Protein AF-A0A849IJ08-F1 (afdb_monomer_lite)

pLDDT: mean 82.29, std 8.78, range [51.72, 91.06]

Secondary structure (DSSP, 8-state):
---EEEEEETTSS-EEEEETTTTEEEE-HHHHHHHGGGGGS-EEEEEEEE-TTT--EEEEEEEEPTTSHHHHHHHHHHHHHHHTEEEEEE--

Structure (mmCIF, N/CA/C/O backbone):
data_AF-A0A849IJ08-F1
#
_entry.id   AF-A0A849IJ08-F1
#
loop_
_atom_site.group_PDB
_atom_site.id
_atom_site.type_symbol
_atom_site.label_atom_id
_atom_site.label_alt_id
_atom_site.label_comp_id
_atom_site.label_asym_id
_atom_site.label_entity_id
_atom_site.label_seq_id
_atom_site.pdbx_PDB_ins_code
_atom_site.Cartn_x
_atom_site.Cartn_y
_atom_site.Cartn_z
_atom_site.occupancy
_atom_site.B_iso_or_equiv
_atom_site.auth_seq_id
_atom_site.auth_comp_id
_atom_site.auth_asym_id
_atom_site.auth_atom_id
_atom_site.pdbx_PDB_model_num
ATOM 1 N N . MET A 1 1 ? -1.374 -17.121 -9.571 1.00 52.00 1 MET A N 1
ATOM 2 C CA . MET A 1 1 ? -0.925 -16.792 -8.204 1.00 52.00 1 MET A CA 1
ATOM 3 C C . MET A 1 1 ? -1.534 -15.450 -7.856 1.00 52.00 1 MET A C 1
ATOM 5 O O . MET A 1 1 ? -1.460 -14.556 -8.689 1.00 52.00 1 MET A O 1
ATOM 9 N N . SER A 1 2 ? -2.235 -15.349 -6.729 1.00 59.66 2 SER A N 1
ATOM 10 C CA . SER A 1 2 ? -2.855 -14.088 -6.302 1.00 59.66 2 SER A CA 1
ATOM 11 C C . SER A 1 2 ? -1.938 -13.491 -5.250 1.00 59.66 2 SER A C 1
ATOM 13 O O . SER A 1 2 ? -1.832 -14.066 -4.172 1.00 59.66 2 SER A O 1
ATOM 15 N N . GLU A 1 3 ? -1.244 -12.402 -5.563 1.00 71.44 3 GLU A N 1
ATOM 16 C CA . GLU A 1 3 ? -0.412 -11.739 -4.561 1.00 71.44 3 GLU A CA 1
ATOM 17 C C . GLU A 1 3 ? -1.286 -11.000 -3.550 1.00 71.44 3 GLU A C 1
ATOM 19 O O . GLU A 1 3 ? -2.287 -10.365 -3.912 1.00 71.44 3 GLU A O 1
ATOM 24 N N . ARG A 1 4 ? -0.920 -11.134 -2.272 1.00 82.31 4 ARG A N 1
ATOM 25 C CA . ARG A 1 4 ? -1.618 -10.523 -1.146 1.00 82.31 4 ARG A CA 1
ATOM 26 C C . ARG A 1 4 ? -0.637 -9.702 -0.324 1.00 82.31 4 ARG A C 1
ATOM 28 O O . ARG A 1 4 ? 0.492 -10.114 -0.087 1.00 82.31 4 ARG A O 1
ATOM 35 N N . PHE A 1 5 ? -1.094 -8.551 0.144 1.00 85.19 5 PHE A N 1
ATOM 36 C CA . PHE A 1 5 ? -0.342 -7.678 1.035 1.00 85.19 5 PHE A CA 1
ATOM 37 C C . PHE A 1 5 ? -1.131 -7.472 2.317 1.00 85.19 5 PHE A C 1
ATOM 39 O O . PHE A 1 5 ? -2.345 -7.287 2.270 1.00 85.19 5 PHE A O 1
ATOM 46 N N . LEU A 1 6 ? -0.443 -7.483 3.450 1.00 87.25 6 LEU A N 1
ATOM 47 C CA . LEU A 1 6 ? -1.004 -7.187 4.760 1.00 87.25 6 LEU A CA 1
ATOM 48 C C . LEU A 1 6 ? -0.480 -5.831 5.233 1.00 87.25 6 LEU A C 1
ATOM 50 O O . LEU A 1 6 ? 0.731 -5.610 5.238 1.00 87.25 6 LEU A O 1
ATOM 54 N N . LEU A 1 7 ? -1.380 -4.945 5.654 1.00 86.81 7 LEU A N 1
ATOM 55 C CA . LEU A 1 7 ? -1.050 -3.720 6.370 1.00 86.81 7 LEU A CA 1
ATOM 56 C C . LEU A 1 7 ? -1.505 -3.834 7.820 1.00 86.81 7 LEU A C 1
ATOM 58 O O . LEU A 1 7 ? -2.676 -4.094 8.092 1.00 86.81 7 LEU A O 1
ATOM 62 N N . THR A 1 8 ? -0.584 -3.578 8.741 1.00 86.12 8 THR A N 1
ATOM 63 C CA . THR A 1 8 ? -0.819 -3.621 10.188 1.00 86.12 8 THR A CA 1
ATOM 64 C C . THR A 1 8 ? -0.522 -2.258 10.785 1.00 86.12 8 THR A C 1
ATOM 66 O O . THR A 1 8 ? 0.525 -1.673 10.509 1.00 86.12 8 THR A O 1
ATOM 69 N N . HIS A 1 9 ? -1.422 -1.733 11.609 1.00 84.12 9 HIS A N 1
ATOM 70 C CA . HIS A 1 9 ? -1.166 -0.479 12.307 1.00 84.12 9 HIS A CA 1
ATOM 71 C C . HIS A 1 9 ? -0.125 -0.685 13.414 1.00 84.12 9 HIS A C 1
ATOM 73 O O . HIS A 1 9 ? -0.168 -1.662 14.148 1.00 84.12 9 HIS A O 1
ATOM 79 N N . ILE A 1 10 ? 0.855 0.213 13.543 1.00 76.88 10 ILE A N 1
ATOM 80 C CA . ILE A 1 10 ? 1.951 -0.006 14.507 1.00 76.88 10 ILE A CA 1
ATOM 81 C C . ILE A 1 10 ? 1.468 0.186 15.949 1.00 76.88 10 ILE A C 1
ATOM 83 O O . ILE A 1 10 ? 1.917 -0.504 16.860 1.00 76.88 10 ILE A O 1
ATOM 87 N N . ALA A 1 11 ? 0.537 1.117 16.161 1.00 77.56 11 ALA A N 1
ATOM 88 C CA . ALA A 1 11 ? 0.033 1.455 17.489 1.00 77.56 11 ALA A CA 1
ATOM 89 C C . ALA A 1 11 ? -1.239 0.681 17.890 1.00 77.56 11 ALA A C 1
ATOM 91 O O . ALA A 1 11 ? -1.793 0.934 18.957 1.00 77.56 11 ALA A O 1
ATOM 92 N N . SER A 1 12 ? -1.741 -0.233 17.052 1.00 76.88 12 SER A N 1
ATOM 93 C CA . SER A 1 12 ? -2.890 -1.088 17.384 1.00 76.88 12 SER A CA 1
ATOM 94 C C . SER A 1 12 ? -2.838 -2.393 16.598 1.00 76.88 12 SER A C 1
ATOM 96 O O . SER A 1 12 ? -2.396 -2.397 15.461 1.00 76.88 12 SER A O 1
ATOM 98 N N . ASP A 1 13 ? -3.346 -3.497 17.146 1.00 80.88 13 ASP A N 1
ATOM 99 C CA . ASP A 1 13 ? -3.326 -4.809 16.468 1.00 80.88 13 ASP A CA 1
ATOM 100 C C . ASP A 1 13 ? -4.375 -4.934 15.336 1.00 80.88 13 ASP A C 1
ATOM 102 O O . ASP A 1 13 ? -4.960 -5.983 15.081 1.00 80.88 13 ASP A O 1
ATOM 106 N N . ARG A 1 14 ? -4.683 -3.815 14.674 1.00 85.88 14 ARG A N 1
ATOM 107 C CA . ARG A 1 14 ? -5.673 -3.719 13.602 1.00 85.88 14 ARG A CA 1
ATOM 108 C C . ARG A 1 14 ? -4.984 -3.923 12.261 1.00 85.88 14 ARG A C 1
ATOM 110 O O . ARG A 1 14 ? -3.906 -3.376 12.014 1.00 85.88 14 ARG A O 1
ATOM 117 N N . GLN A 1 15 ? -5.620 -4.708 11.395 1.00 88.00 15 GLN A N 1
ATOM 118 C CA . GLN A 1 15 ? -4.992 -5.221 10.180 1.00 88.00 15 GLN A CA 1
ATOM 119 C C . GLN A 1 15 ? -5.954 -5.183 8.988 1.00 88.00 15 GLN A C 1
ATOM 121 O O . GLN A 1 15 ? -7.167 -5.357 9.141 1.00 88.00 15 GLN A O 1
ATOM 126 N N . VAL A 1 16 ? -5.402 -4.975 7.794 1.00 89.62 16 VAL A N 1
ATOM 127 C CA . VAL A 1 16 ? -6.114 -5.059 6.515 1.00 89.62 16 VAL A CA 1
ATOM 128 C C . VAL A 1 16 ? -5.273 -5.814 5.492 1.00 89.62 16 VAL A C 1
ATOM 130 O O . VAL A 1 16 ? -4.063 -5.639 5.413 1.00 89.62 16 VAL A O 1
ATOM 133 N N . GLN A 1 17 ? -5.923 -6.643 4.689 1.00 88.75 17 GLN A N 1
ATOM 134 C CA . GLN A 1 17 ? -5.337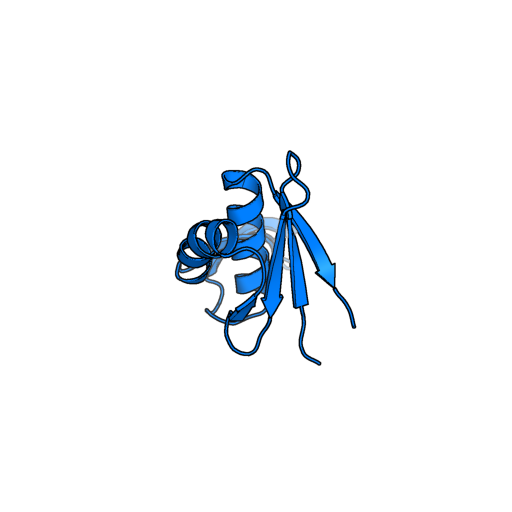 -7.380 3.583 1.00 88.75 17 GLN A CA 1
ATOM 135 C C . GLN A 1 17 ? -5.805 -6.790 2.248 1.00 88.75 17 GLN A C 1
ATOM 137 O O . GLN A 1 17 ? -6.966 -6.397 2.110 1.00 88.75 17 GLN A O 1
ATOM 142 N N . VAL A 1 18 ? -4.906 -6.753 1.264 1.00 86.44 18 VAL A N 1
ATOM 143 C CA . VAL A 1 18 ? -5.147 -6.251 -0.098 1.00 86.44 18 VAL A CA 1
ATOM 144 C C . VAL A 1 18 ? -4.707 -7.307 -1.108 1.00 86.44 18 VAL A C 1
ATOM 146 O O . VAL A 1 18 ? -3.706 -7.985 -0.887 1.00 86.44 18 VAL A O 1
ATOM 149 N N . SER A 1 19 ? -5.452 -7.505 -2.197 1.00 82.06 19 SER A N 1
ATOM 150 C CA . SER A 1 19 ? -5.166 -8.545 -3.209 1.00 82.06 19 SER A CA 1
ATOM 151 C C . SER A 1 19 ? -5.448 -8.066 -4.639 1.00 82.06 19 SER A C 1
ATOM 153 O O . SER A 1 19 ? -6.247 -7.153 -4.819 1.00 82.06 19 SER A O 1
ATOM 155 N N . LEU A 1 20 ? -4.847 -8.714 -5.649 1.00 72.12 20 LEU A N 1
ATOM 156 C CA . LEU A 1 20 ? -5.196 -8.610 -7.087 1.00 72.12 20 LEU A CA 1
ATOM 157 C C . LEU A 1 20 ? -6.058 -9.823 -7.517 1.00 72.12 20 LEU A C 1
ATOM 159 O O . LEU A 1 20 ? -5.870 -10.893 -6.931 1.00 72.12 20 LEU A O 1
ATOM 163 N N . PRO A 1 21 ? -7.027 -9.709 -8.467 1.00 55.28 21 PRO A N 1
ATOM 164 C CA . PRO A 1 21 ? -7.003 -8.915 -9.713 1.00 55.28 21 PRO A CA 1
ATOM 165 C C . PRO A 1 21 ? -7.868 -7.638 -9.733 1.00 55.28 21 PRO A C 1
ATOM 167 O O . PRO A 1 21 ? -8.100 -7.040 -10.777 1.00 55.28 21 PRO A O 1
ATOM 170 N N . GLY A 1 22 ? -8.300 -7.177 -8.572 1.00 62.28 22 GLY A N 1
ATOM 171 C CA . GLY A 1 22 ? -8.744 -5.810 -8.319 1.00 62.28 22 GLY A CA 1
ATOM 172 C C . GLY A 1 22 ? -8.498 -5.553 -6.837 1.00 62.28 22 GLY A C 1
ATOM 173 O O . GLY A 1 22 ? -8.611 -6.525 -6.090 1.00 62.28 22 GLY A O 1
ATOM 174 N N . PRO A 1 23 ? -8.128 -4.331 -6.408 1.00 64.75 23 PRO A N 1
ATOM 175 C CA . PRO A 1 23 ? -7.761 -4.048 -5.022 1.00 64.75 23 PRO A CA 1
ATOM 176 C C . PRO A 1 23 ? -8.949 -4.311 -4.088 1.00 64.75 23 PRO A C 1
ATOM 178 O O . PRO A 1 23 ? -9.756 -3.431 -3.803 1.00 64.75 23 PRO A O 1
ATOM 181 N N . ALA A 1 24 ? -9.085 -5.552 -3.636 1.00 76.69 24 ALA A N 1
ATOM 182 C CA . ALA A 1 24 ? -10.098 -5.953 -2.682 1.00 76.69 24 ALA A CA 1
ATOM 183 C C . ALA A 1 24 ? -9.490 -5.808 -1.291 1.00 76.69 24 ALA A C 1
ATOM 185 O O . ALA A 1 24 ? -8.566 -6.541 -0.937 1.00 76.69 24 ALA A O 1
ATOM 186 N N . LEU A 1 25 ? -10.003 -4.845 -0.528 1.00 85.69 25 LEU A N 1
ATOM 187 C CA . LEU A 1 25 ? -9.638 -4.642 0.868 1.00 85.69 25 LEU A CA 1
ATOM 188 C C . LEU A 1 25 ? -10.475 -5.562 1.760 1.00 85.69 25 LEU A C 1
ATOM 190 O O . LEU A 1 25 ? -11.690 -5.671 1.591 1.00 85.69 25 LEU A O 1
ATOM 194 N N . ARG A 1 26 ? -9.830 -6.231 2.715 1.00 87.19 26 ARG A N 1
ATOM 195 C CA . ARG A 1 26 ? -10.494 -7.051 3.737 1.00 87.19 26 ARG A CA 1
ATOM 196 C C . ARG A 1 26 ? -9.838 -6.852 5.089 1.00 87.19 26 ARG A C 1
ATOM 198 O O . ARG A 1 26 ? -8.619 -6.859 5.175 1.00 87.19 26 ARG A O 1
ATOM 205 N N . GLY A 1 27 ? -10.630 -6.769 6.148 1.00 86.94 27 GLY A N 1
ATOM 206 C CA . GLY A 1 27 ? -10.129 -6.625 7.510 1.00 86.94 27 GLY A CA 1
ATOM 207 C C . GLY A 1 27 ? -10.821 -5.472 8.207 1.00 86.94 27 GLY A C 1
ATOM 208 O O . GLY A 1 27 ? -12.029 -5.292 8.058 1.00 86.94 27 GLY A O 1
ATOM 209 N N . ASP A 1 28 ? -10.055 -4.704 8.968 1.00 91.06 28 ASP A N 1
ATOM 210 C CA . ASP A 1 28 ? -10.600 -3.614 9.753 1.00 91.06 28 ASP A CA 1
ATOM 211 C C . ASP A 1 28 ? -11.242 -2.518 8.871 1.00 91.06 28 ASP A C 1
ATOM 213 O O . ASP A 1 28 ? -10.540 -1.916 8.052 1.00 91.06 28 ASP A O 1
ATOM 217 N N . PRO A 1 29 ? -12.543 -2.212 9.033 1.00 87.00 29 PRO A N 1
ATOM 218 C CA . PRO A 1 29 ? -13.260 -1.310 8.134 1.00 87.00 29 PRO A CA 1
ATOM 219 C C . PRO A 1 29 ? -12.783 0.146 8.215 1.00 87.00 29 PRO A C 1
ATOM 221 O O . PRO A 1 29 ? -12.812 0.844 7.203 1.00 87.00 29 PRO A O 1
ATOM 224 N N . GLU A 1 30 ? -12.299 0.614 9.370 1.00 88.94 30 GLU A N 1
ATOM 225 C CA . GLU A 1 30 ? -11.783 1.983 9.486 1.00 88.94 30 GLU A CA 1
ATOM 226 C C . GLU A 1 30 ? -10.423 2.121 8.801 1.00 88.94 30 GLU A C 1
ATOM 228 O O . GLU A 1 30 ? -10.156 3.135 8.157 1.00 88.94 30 GLU A O 1
ATOM 233 N N . ILE A 1 31 ? -9.561 1.105 8.909 1.00 88.19 31 ILE A N 1
ATOM 234 C CA . ILE A 1 31 ? -8.292 1.091 8.172 1.00 88.19 31 ILE A CA 1
ATOM 235 C C . ILE A 1 31 ? -8.563 0.938 6.674 1.00 88.19 31 ILE A C 1
ATOM 237 O O . ILE A 1 31 ? -7.967 1.667 5.884 1.00 88.19 31 ILE A O 1
ATOM 241 N N . CYS A 1 32 ? -9.501 0.071 6.275 1.00 89.81 32 CYS A N 1
ATOM 242 C CA . CYS A 1 32 ? -9.915 -0.070 4.876 1.00 89.81 32 CYS A CA 1
ATOM 243 C C . CYS A 1 32 ? -10.342 1.280 4.285 1.00 89.81 32 CYS A C 1
ATOM 245 O O . CYS A 1 32 ? -9.821 1.673 3.245 1.00 89.81 32 CYS A O 1
ATOM 247 N N . ALA A 1 33 ? -11.215 2.022 4.975 1.00 89.62 33 ALA A N 1
ATOM 248 C CA . ALA A 1 33 ? -11.686 3.332 4.521 1.00 89.62 33 ALA A CA 1
ATOM 249 C C . ALA A 1 33 ? -10.553 4.365 4.378 1.00 89.62 33 ALA A C 1
ATOM 251 O O . ALA A 1 33 ? -10.623 5.247 3.525 1.00 89.62 33 ALA A O 1
ATOM 252 N N . LYS A 1 34 ? -9.492 4.255 5.189 1.00 90.19 34 LYS A N 1
ATOM 253 C CA . LYS A 1 34 ? -8.306 5.120 5.090 1.00 90.19 34 LYS A CA 1
ATOM 254 C C . LYS A 1 34 ? -7.352 4.706 3.969 1.00 90.19 34 LYS A C 1
ATOM 256 O O . LYS A 1 34 ? -6.700 5.572 3.398 1.00 90.19 34 LYS A O 1
ATOM 261 N N . VAL A 1 35 ? -7.253 3.414 3.658 1.00 89.62 35 VAL A N 1
ATOM 262 C CA . VAL A 1 35 ? -6.359 2.878 2.615 1.00 89.62 35 VAL A CA 1
ATOM 263 C C . VAL A 1 35 ? -6.985 2.979 1.218 1.00 89.62 35 VAL A C 1
ATOM 265 O O . VAL A 1 35 ? -6.273 3.218 0.246 1.00 89.62 35 VAL A O 1
ATOM 268 N N . GLU A 1 36 ? -8.307 2.848 1.098 1.00 89.12 36 GLU A N 1
ATOM 269 C CA . GLU A 1 36 ? -9.031 2.845 -0.180 1.00 89.12 36 GLU A CA 1
ATOM 270 C C . GLU A 1 36 ? -8.726 4.039 -1.113 1.00 89.12 36 GLU A C 1
ATOM 272 O O . GLU A 1 36 ? -8.545 3.801 -2.311 1.00 89.12 36 GLU A O 1
ATOM 277 N N . PRO A 1 37 ? -8.601 5.296 -0.635 1.00 89.06 37 PRO A N 1
ATOM 278 C CA . PRO A 1 37 ? -8.263 6.431 -1.496 1.00 89.06 37 PRO A CA 1
ATOM 279 C C . PRO A 1 37 ? -6.921 6.269 -2.222 1.00 89.06 37 PRO A C 1
ATOM 281 O O . PRO A 1 37 ? -6.817 6.611 -3.398 1.00 89.06 37 PRO A O 1
ATOM 284 N N . PHE A 1 38 ? -5.921 5.664 -1.569 1.00 88.56 38 PHE A N 1
ATOM 285 C CA . PHE A 1 38 ? -4.595 5.437 -2.154 1.00 88.56 38 PHE A CA 1
ATOM 286 C C . PHE A 1 38 ? -4.633 4.441 -3.320 1.00 88.56 38 PHE A C 1
ATOM 288 O O . PHE A 1 38 ? -3.789 4.502 -4.208 1.00 88.56 38 PHE A O 1
ATOM 295 N N . LEU A 1 39 ? -5.629 3.549 -3.351 1.00 87.25 39 LEU A N 1
ATOM 296 C CA . LEU A 1 39 ? -5.820 2.528 -4.391 1.00 87.25 39 LEU A CA 1
ATOM 297 C C . LEU A 1 39 ? -6.597 3.051 -5.608 1.00 87.25 39 LEU A C 1
ATOM 299 O O . LEU A 1 39 ? -7.030 2.270 -6.453 1.00 87.25 39 LEU A O 1
ATOM 303 N N . ARG A 1 40 ? -6.816 4.363 -5.705 1.00 81.12 40 ARG A N 1
ATOM 304 C CA . ARG A 1 40 ? -7.506 4.997 -6.839 1.00 81.12 40 ARG A CA 1
ATOM 305 C C . ARG A 1 40 ? -6.630 6.002 -7.579 1.00 81.12 40 ARG A C 1
ATOM 307 O O . ARG A 1 40 ? -7.018 6.472 -8.647 1.00 81.12 40 ARG A O 1
ATOM 314 N N . GLU A 1 41 ? -5.460 6.325 -7.039 1.00 73.12 41 GLU A N 1
ATOM 315 C CA . GLU A 1 41 ? -4.597 7.347 -7.613 1.00 73.12 41 GLU A CA 1
ATOM 316 C C . GLU A 1 41 ? -3.704 6.785 -8.731 1.00 73.12 41 GLU A C 1
ATOM 318 O O . GLU A 1 41 ? -3.173 5.671 -8.628 1.00 73.12 41 GLU A O 1
ATOM 323 N N . PRO A 1 42 ? -3.501 7.544 -9.823 1.00 75.69 42 PRO A N 1
ATOM 324 C CA . PRO A 1 42 ? -2.436 7.254 -10.765 1.00 75.69 42 PRO A CA 1
ATOM 325 C C . PRO A 1 42 ? -1.090 7.453 -10.068 1.00 75.69 42 PRO A C 1
ATOM 327 O O . PRO A 1 42 ? -0.806 8.507 -9.500 1.00 75.69 42 PRO A O 1
ATOM 330 N N . VAL A 1 43 ? -0.241 6.434 -10.137 1.00 83.75 43 VAL A N 1
ATOM 331 C CA . VAL A 1 43 ? 1.032 6.433 -9.425 1.00 83.75 43 VAL A CA 1
ATOM 332 C C . VAL A 1 43 ? 2.184 6.670 -10.390 1.00 83.75 43 VAL A C 1
ATOM 334 O O . VAL A 1 43 ? 2.352 5.947 -11.373 1.00 83.75 43 VAL A O 1
ATOM 337 N N . LEU A 1 44 ? 3.003 7.672 -10.075 1.00 81.56 44 LEU A N 1
ATOM 338 C CA . LEU A 1 44 ? 4.297 7.901 -10.708 1.00 81.56 44 LEU A CA 1
ATOM 339 C C . LEU A 1 44 ? 5.390 7.256 -9.855 1.00 81.56 44 LEU A C 1
ATOM 341 O O . LEU A 1 44 ? 5.522 7.572 -8.672 1.00 81.56 44 LEU A O 1
ATOM 345 N N . SER A 1 45 ? 6.178 6.381 -10.471 1.00 80.19 45 SER A N 1
ATOM 346 C CA . SER A 1 45 ? 7.382 5.801 -9.886 1.00 80.19 45 SER A CA 1
ATOM 347 C C . SER A 1 45 ? 8.608 6.523 -10.425 1.00 80.19 45 SER A C 1
ATOM 349 O O . SER A 1 45 ? 8.748 6.722 -11.634 1.00 80.19 45 SER A O 1
ATOM 351 N N . ILE A 1 46 ? 9.494 6.915 -9.514 1.00 79.25 46 ILE A N 1
ATOM 352 C CA . ILE A 1 46 ? 10.793 7.489 -9.842 1.00 79.25 46 ILE A CA 1
ATOM 353 C C . ILE A 1 46 ? 11.816 6.365 -9.728 1.00 79.25 46 ILE A C 1
ATOM 355 O O . ILE A 1 46 ? 12.076 5.876 -8.630 1.00 79.25 46 ILE A O 1
ATOM 359 N N . ARG A 1 47 ? 12.398 5.938 -10.850 1.00 75.56 47 ARG A N 1
ATOM 360 C CA . ARG A 1 47 ? 13.443 4.907 -10.855 1.00 75.56 47 ARG A CA 1
ATOM 361 C C . ARG A 1 47 ? 14.738 5.465 -11.409 1.00 75.56 47 ARG A C 1
ATOM 363 O O . ARG A 1 47 ? 14.736 6.162 -12.425 1.00 75.56 47 ARG A O 1
ATOM 370 N N . GLY A 1 48 ? 15.845 5.115 -10.756 1.00 77.00 48 GLY A N 1
ATOM 371 C CA . GLY A 1 48 ? 17.173 5.339 -11.313 1.00 77.00 48 GLY A CA 1
ATOM 372 C C . GLY A 1 48 ? 17.277 4.613 -12.650 1.00 77.00 48 GLY A C 1
ATOM 373 O O . GLY A 1 48 ? 17.067 3.402 -12.716 1.00 77.00 48 GLY A O 1
ATOM 374 N N . SER A 1 49 ? 17.548 5.357 -13.714 1.00 77.56 49 SER A N 1
ATOM 375 C CA . SER A 1 49 ? 17.782 4.811 -15.044 1.00 77.56 49 SER A CA 1
ATOM 376 C C . SER A 1 49 ? 19.275 4.806 -15.322 1.00 77.56 49 SER A C 1
ATOM 378 O O . SER A 1 49 ? 20.000 5.715 -14.922 1.00 77.56 49 SER A O 1
ATOM 380 N N . TYR A 1 50 ? 19.740 3.784 -16.022 1.00 80.38 50 TYR A N 1
ATOM 381 C CA . TYR A 1 50 ? 21.114 3.708 -16.491 1.00 80.38 50 TYR A CA 1
ATOM 382 C C . TYR A 1 50 ? 21.092 3.643 -18.010 1.00 80.38 50 TYR A C 1
ATOM 384 O O . TYR A 1 50 ? 20.422 2.771 -18.565 1.00 80.38 50 TYR A O 1
ATOM 392 N N . ASP A 1 51 ? 21.791 4.566 -18.666 1.00 79.00 51 ASP A N 1
ATOM 393 C CA . ASP A 1 51 ? 22.002 4.496 -20.106 1.00 79.00 51 ASP A CA 1
ATOM 394 C C . ASP A 1 51 ? 23.247 3.632 -20.379 1.00 79.00 51 ASP A C 1
ATOM 396 O O . ASP A 1 51 ? 24.370 4.052 -20.085 1.00 79.00 51 ASP A O 1
ATOM 400 N N . PRO A 1 52 ? 23.094 2.417 -20.939 1.00 75.56 52 PRO A N 1
ATOM 401 C CA . PRO A 1 52 ? 24.221 1.525 -21.187 1.00 75.56 52 PRO A CA 1
ATOM 402 C C . PRO A 1 52 ? 25.124 1.981 -22.343 1.00 75.56 52 PRO A C 1
ATOM 404 O O . PRO A 1 52 ? 26.193 1.404 -22.526 1.00 75.56 52 PRO A O 1
ATOM 407 N N . ARG A 1 53 ? 24.713 2.973 -23.147 1.00 80.94 53 ARG A N 1
ATOM 408 C CA . ARG A 1 53 ? 25.500 3.505 -24.270 1.00 80.94 53 ARG A CA 1
ATOM 409 C C . ARG A 1 53 ? 26.381 4.674 -23.853 1.00 80.94 53 ARG A C 1
ATOM 411 O O . ARG A 1 53 ? 27.502 4.773 -24.341 1.00 80.94 53 ARG A O 1
ATOM 418 N N . THR A 1 54 ? 25.886 5.546 -22.977 1.00 83.25 54 THR A N 1
ATOM 419 C CA . THR A 1 54 ? 26.637 6.718 -22.490 1.00 83.25 54 THR A CA 1
ATOM 420 C C . THR A 1 54 ? 27.279 6.484 -21.122 1.00 83.25 54 THR A C 1
ATOM 422 O O . THR A 1 54 ? 28.208 7.194 -20.749 1.00 83.25 54 THR A O 1
ATOM 425 N N . GLY A 1 55 ? 26.820 5.475 -20.376 1.00 83.50 55 GLY A N 1
ATOM 426 C CA . GLY A 1 55 ? 27.259 5.197 -19.009 1.00 83.50 55 GLY A CA 1
ATOM 427 C C . GLY A 1 55 ? 26.663 6.146 -17.965 1.00 83.50 55 GLY A C 1
ATOM 428 O O . GLY A 1 55 ? 27.039 6.078 -16.792 1.00 83.50 55 GLY A O 1
ATOM 429 N N . GLU A 1 56 ? 25.742 7.022 -18.363 1.00 81.06 56 GLU A N 1
ATOM 430 C CA . GLU A 1 56 ? 25.151 8.018 -17.479 1.00 81.06 56 GLU A CA 1
ATOM 431 C C . GLU A 1 56 ? 24.063 7.412 -16.584 1.00 81.06 56 GLU A C 1
ATOM 433 O O . GLU A 1 56 ? 23.239 6.589 -17.000 1.00 81.06 56 GLU A O 1
ATOM 438 N N . ARG A 1 57 ? 24.056 7.842 -15.318 1.00 83.62 57 ARG A N 1
ATOM 439 C CA . ARG A 1 57 ? 22.961 7.578 -14.381 1.00 83.62 57 ARG A CA 1
ATOM 440 C C . ARG A 1 57 ? 21.982 8.738 -14.455 1.00 83.62 57 ARG A C 1
ATOM 442 O O . ARG A 1 57 ? 22.362 9.882 -14.227 1.00 83.62 57 ARG A O 1
ATOM 449 N N . GLY A 1 58 ? 20.731 8.423 -14.742 1.00 81.75 58 GLY A N 1
ATOM 450 C CA . GLY A 1 58 ? 19.632 9.372 -14.782 1.00 81.75 58 GLY A CA 1
ATOM 451 C C . GLY A 1 58 ? 18.496 8.963 -13.859 1.00 81.75 58 GLY A C 1
ATOM 452 O O . GLY A 1 58 ? 18.558 7.969 -13.130 1.00 81.75 58 GLY A O 1
ATOM 453 N N . THR A 1 59 ? 17.427 9.740 -13.936 1.00 83.81 59 THR A N 1
ATOM 454 C CA . THR A 1 59 ? 16.181 9.475 -13.232 1.00 83.81 59 THR A CA 1
ATOM 455 C C . THR A 1 59 ? 15.073 9.388 -14.265 1.00 83.81 59 THR A C 1
ATOM 457 O O . THR A 1 59 ? 14.867 10.322 -15.038 1.00 83.81 59 THR A O 1
ATOM 460 N N . SER A 1 60 ? 14.352 8.273 -14.274 1.00 79.38 60 SER A N 1
ATOM 461 C CA . SER A 1 60 ? 13.186 8.071 -15.128 1.00 79.38 60 SER A CA 1
ATOM 462 C C . SER A 1 60 ? 11.907 8.172 -14.307 1.00 79.38 60 SER A C 1
ATOM 464 O O . SER A 1 60 ? 11.814 7.630 -13.202 1.00 79.38 60 SER A O 1
ATOM 466 N N . LEU A 1 61 ? 10.927 8.884 -14.859 1.00 81.12 61 LEU A N 1
ATOM 467 C CA . LEU A 1 61 ? 9.562 8.914 -14.355 1.00 81.12 61 LEU A CA 1
ATOM 468 C C . LEU A 1 61 ? 8.740 7.908 -15.1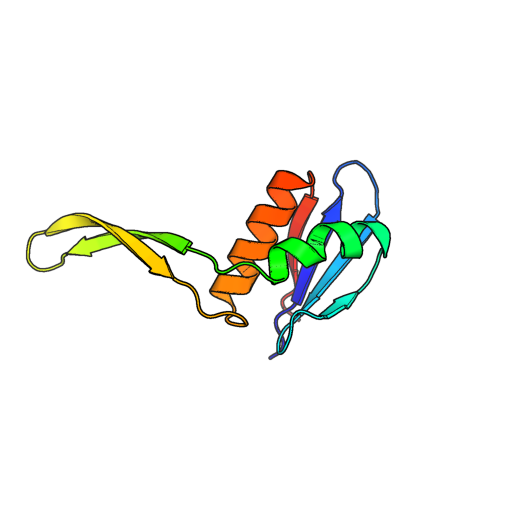53 1.00 81.12 61 LEU A C 1
ATOM 470 O O . LEU A 1 61 ? 8.621 8.033 -16.371 1.00 81.12 61 LEU A O 1
ATOM 474 N N . GLN A 1 62 ? 8.168 6.924 -14.468 1.00 84.06 62 GLN A N 1
ATOM 475 C CA . GLN A 1 62 ? 7.285 5.939 -15.074 1.00 84.06 62 GLN A CA 1
ATOM 476 C C . GLN A 1 62 ? 5.910 6.008 -14.420 1.00 84.06 62 GLN A C 1
ATOM 478 O O . GLN A 1 62 ? 5.776 5.850 -13.207 1.00 84.06 62 GLN A O 1
ATOM 483 N N . GLN A 1 63 ? 4.873 6.197 -15.231 1.00 86.25 63 GLN A N 1
ATOM 484 C CA . GLN A 1 63 ? 3.501 6.014 -14.781 1.00 86.25 63 GLN A CA 1
ATOM 485 C C . GLN A 1 63 ? 3.198 4.518 -14.686 1.00 86.25 63 GLN A C 1
ATOM 487 O O . GLN A 1 63 ? 3.364 3.777 -15.657 1.00 86.25 63 GLN A O 1
ATOM 492 N N . LEU A 1 64 ? 2.783 4.068 -13.505 1.00 86.56 64 LEU A N 1
ATOM 493 C CA . LEU A 1 64 ? 2.440 2.674 -13.263 1.00 86.56 64 LEU A CA 1
ATOM 494 C C . LEU A 1 64 ? 0.994 2.414 -13.690 1.00 86.56 64 LEU A C 1
ATOM 496 O O . LEU A 1 64 ? 0.094 3.206 -13.403 1.00 86.56 64 LEU A O 1
ATOM 500 N N . ALA A 1 65 ? 0.769 1.296 -14.378 1.00 83.56 65 ALA A N 1
ATOM 501 C CA . ALA A 1 65 ? -0.566 0.904 -14.807 1.00 83.56 65 ALA A CA 1
ATOM 502 C C . ALA A 1 65 ? -1.429 0.545 -13.591 1.00 83.56 65 ALA A C 1
ATOM 504 O O . ALA A 1 65 ? -1.028 -0.284 -12.769 1.00 83.56 65 ALA A O 1
ATOM 505 N N . VAL A 1 66 ? -2.618 1.141 -13.494 1.00 83.75 66 VAL A N 1
ATOM 506 C CA . VAL A 1 66 ? -3.585 0.833 -12.431 1.00 83.75 66 VAL A CA 1
ATOM 507 C C . VAL A 1 66 ? -3.898 -0.663 -12.441 1.00 83.75 66 VAL A C 1
ATOM 509 O O . VAL A 1 66 ? -4.122 -1.251 -13.498 1.00 83.75 66 VAL A O 1
ATOM 512 N N . GLY A 1 67 ? -3.878 -1.285 -11.264 1.00 80.25 67 GLY A N 1
ATOM 513 C CA . GLY A 1 67 ? -4.082 -2.726 -11.107 1.00 80.25 67 GLY A CA 1
ATOM 514 C C . GLY A 1 67 ? -2.858 -3.595 -11.419 1.00 80.25 67 GLY A C 1
ATOM 515 O O . GLY A 1 67 ? -2.928 -4.808 -11.240 1.00 80.25 67 GLY A O 1
ATOM 516 N N . SER A 1 68 ? -1.728 -3.018 -11.846 1.00 85.25 68 SER A N 1
ATOM 517 C CA . SER A 1 68 ? -0.462 -3.759 -11.906 1.00 85.25 68 SER A CA 1
ATOM 518 C C . SER A 1 68 ? 0.123 -3.960 -10.508 1.00 85.25 68 SER A C 1
ATOM 520 O O . SER A 1 68 ? -0.121 -3.164 -9.599 1.00 85.25 68 SER A O 1
ATOM 522 N N . LEU A 1 69 ? 0.932 -5.005 -10.339 1.00 84.69 69 LEU A N 1
ATOM 523 C CA . LEU A 1 69 ? 1.608 -5.273 -9.072 1.00 84.69 69 LEU A CA 1
ATOM 524 C C . LEU A 1 69 ? 2.494 -4.098 -8.606 1.00 84.69 69 LEU A C 1
ATOM 526 O O . LEU A 1 69 ? 2.302 -3.653 -7.478 1.00 84.69 69 LEU A O 1
ATOM 530 N N . PRO A 1 70 ? 3.363 -3.506 -9.454 1.00 86.75 70 PRO A N 1
ATOM 531 C CA . PRO A 1 70 ? 4.174 -2.364 -9.031 1.00 86.75 70 PRO A CA 1
ATOM 532 C C . PRO A 1 70 ? 3.331 -1.154 -8.614 1.00 86.75 70 PRO A C 1
ATOM 534 O O . PRO A 1 70 ? 3.717 -0.410 -7.717 1.00 86.75 70 PRO A O 1
ATOM 537 N N . TRP A 1 71 ? 2.184 -0.937 -9.274 1.00 88.62 71 TRP A N 1
ATOM 538 C CA . TRP A 1 71 ? 1.247 0.121 -8.891 1.00 88.62 71 TRP A CA 1
ATOM 539 C C . TRP A 1 71 ? 0.676 -0.136 -7.497 1.00 88.62 71 TRP A C 1
ATOM 541 O O . TRP A 1 71 ? 0.689 0.765 -6.664 1.00 88.62 71 TRP A O 1
ATOM 551 N N . LEU A 1 72 ? 0.233 -1.369 -7.232 1.00 87.06 72 LEU A N 1
ATOM 552 C CA . LEU A 1 72 ? -0.324 -1.745 -5.938 1.00 87.06 72 LEU A CA 1
ATOM 553 C C . LEU A 1 72 ? 0.716 -1.583 -4.824 1.00 87.06 72 LEU A C 1
ATOM 555 O O . LEU A 1 72 ? 0.416 -0.953 -3.816 1.00 87.06 72 LEU A O 1
ATOM 559 N N . GLU A 1 73 ? 1.932 -2.093 -5.012 1.00 87.56 73 GLU A N 1
ATOM 560 C CA . GLU A 1 73 ? 3.027 -1.956 -4.042 1.00 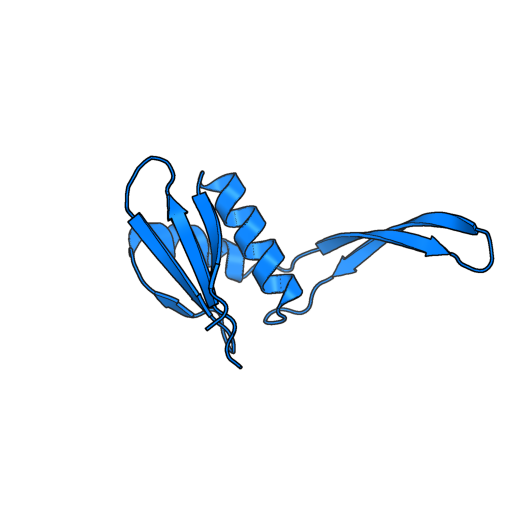87.56 73 GLU A CA 1
ATOM 561 C C . GLU A 1 73 ? 3.270 -0.492 -3.662 1.00 87.56 73 GLU A C 1
ATOM 563 O O . GLU A 1 73 ? 3.314 -0.148 -2.482 1.00 87.56 73 GLU A O 1
ATOM 568 N N . GLU A 1 74 ? 3.366 0.389 -4.655 1.00 89.38 74 GLU A N 1
ATOM 569 C CA . GLU A 1 74 ? 3.630 1.808 -4.433 1.00 89.38 74 GLU A CA 1
ATOM 570 C C . GLU A 1 74 ? 2.437 2.521 -3.765 1.00 89.38 74 GLU A C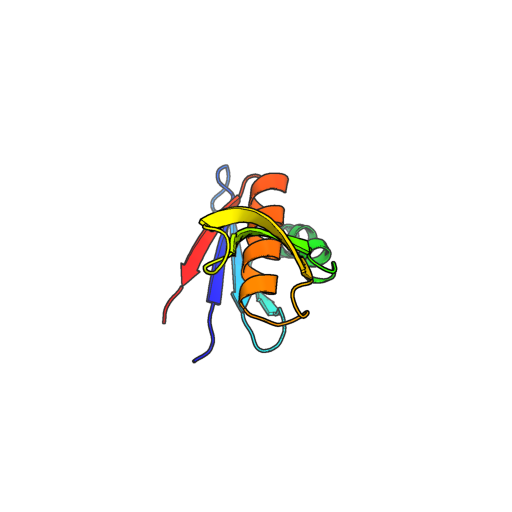 1
ATOM 572 O O . GLU A 1 74 ? 2.636 3.320 -2.845 1.00 89.38 74 GLU A O 1
ATOM 577 N N . CYS A 1 75 ? 1.193 2.195 -4.143 1.00 89.62 75 CYS A N 1
ATOM 578 C CA . CYS A 1 75 ? -0.007 2.673 -3.444 1.00 89.62 75 CYS A CA 1
ATOM 579 C C . CYS A 1 75 ? 0.009 2.282 -1.963 1.00 89.62 75 CYS A C 1
ATOM 581 O O . CYS A 1 75 ? -0.252 3.117 -1.093 1.00 89.62 75 CYS A O 1
ATOM 583 N N . LEU A 1 76 ? 0.319 1.017 -1.667 1.00 89.62 76 LEU A N 1
ATOM 584 C CA . LEU A 1 76 ? 0.348 0.517 -0.298 1.00 89.62 76 LEU A CA 1
ATOM 585 C C . LEU A 1 76 ? 1.476 1.167 0.496 1.00 89.62 76 LEU A C 1
ATOM 587 O O . LEU A 1 76 ? 1.222 1.607 1.614 1.00 89.62 76 LEU A O 1
ATOM 591 N N . CYS A 1 77 ? 2.675 1.308 -0.079 1.00 89.56 77 CYS A N 1
ATOM 592 C CA . CYS A 1 77 ? 3.807 2.018 0.529 1.00 89.56 77 CYS A CA 1
ATOM 593 C C . CYS A 1 77 ? 3.427 3.440 0.949 1.00 89.56 77 CYS A C 1
ATOM 595 O O . CYS A 1 77 ? 3.689 3.845 2.084 1.00 89.56 77 CYS A O 1
ATOM 597 N N . ARG A 1 78 ? 2.742 4.178 0.072 1.00 90.19 78 ARG A N 1
ATOM 598 C CA . ARG A 1 78 ? 2.241 5.525 0.379 1.00 90.19 78 ARG A CA 1
ATOM 599 C C . ARG A 1 78 ? 1.202 5.512 1.493 1.00 90.19 78 ARG A C 1
ATOM 601 O O . ARG A 1 78 ? 1.315 6.309 2.422 1.00 90.19 78 ARG A O 1
ATOM 608 N N . ALA A 1 79 ? 0.237 4.593 1.434 1.00 90.44 79 ALA A N 1
ATOM 609 C CA . ALA A 1 79 ? -0.778 4.444 2.473 1.00 90.44 79 ALA A CA 1
ATOM 610 C C . ALA A 1 79 ? -0.140 4.135 3.834 1.00 90.44 79 ALA A C 1
ATOM 612 O O . ALA A 1 79 ? -0.496 4.738 4.842 1.00 90.44 79 ALA A O 1
ATOM 613 N N . ALA A 1 80 ? 0.845 3.241 3.872 1.00 90.94 80 ALA A N 1
ATOM 614 C CA . ALA A 1 80 ? 1.515 2.856 5.102 1.00 90.94 80 ALA A CA 1
ATOM 615 C C . ALA A 1 80 ? 2.321 3.997 5.721 1.00 90.94 80 ALA A C 1
ATOM 617 O O . ALA A 1 80 ? 2.210 4.227 6.923 1.00 90.94 80 ALA A O 1
ATOM 618 N N . LEU A 1 81 ? 3.059 4.759 4.910 1.00 90.31 81 LEU A N 1
ATOM 619 C CA . LEU A 1 81 ? 3.774 5.946 5.380 1.00 90.31 81 LEU A CA 1
ATOM 620 C C . LEU A 1 81 ? 2.813 7.014 5.916 1.00 90.31 81 LEU A C 1
ATOM 622 O O . LEU A 1 81 ? 3.042 7.557 6.993 1.00 90.31 81 LEU A O 1
ATOM 626 N N . ALA A 1 82 ? 1.725 7.291 5.193 1.00 90.50 82 ALA A N 1
ATOM 627 C CA . ALA A 1 82 ? 0.754 8.314 5.577 1.00 90.50 82 ALA A CA 1
ATOM 628 C C . ALA A 1 82 ? -0.053 7.942 6.833 1.00 90.50 82 ALA A C 1
ATOM 630 O O . ALA A 1 82 ? -0.434 8.818 7.607 1.00 90.50 82 ALA A O 1
ATOM 631 N N . LEU A 1 83 ? -0.327 6.650 7.030 1.00 89.25 83 LEU A N 1
ATOM 632 C CA . LEU A 1 83 ? -1.199 6.143 8.093 1.00 89.25 83 LEU A CA 1
ATOM 633 C C . LEU A 1 83 ? -0.434 5.496 9.260 1.00 89.25 83 LEU A C 1
ATOM 635 O O . LEU A 1 83 ? -1.069 5.002 10.190 1.00 89.25 83 LEU A O 1
ATOM 639 N N . GLY A 1 84 ? 0.902 5.469 9.222 1.00 89.19 84 GLY A N 1
ATOM 640 C CA . GLY A 1 84 ? 1.722 4.820 10.250 1.00 89.19 84 GLY A CA 1
ATOM 641 C C . GLY A 1 84 ? 1.526 3.298 10.317 1.00 89.19 84 GLY A C 1
ATOM 642 O O . GLY A 1 84 ? 1.485 2.721 11.407 1.00 89.19 84 GLY A O 1
ATOM 643 N N . LEU A 1 85 ? 1.362 2.649 9.161 1.00 90.00 85 LEU A N 1
ATOM 644 C CA . LEU A 1 85 ? 1.203 1.196 9.036 1.00 90.00 85 LEU A CA 1
ATOM 645 C C . LEU A 1 85 ? 2.536 0.530 8.664 1.00 90.00 85 LEU A C 1
ATOM 647 O O . LEU A 1 85 ? 3.439 1.155 8.114 1.00 90.00 85 LEU A O 1
ATOM 651 N N . GLN A 1 86 ? 2.637 -0.771 8.915 1.00 89.44 86 GLN A N 1
ATOM 652 C CA . GLN A 1 86 ? 3.661 -1.652 8.353 1.00 89.44 86 GLN A CA 1
ATOM 653 C C . GLN A 1 86 ? 3.052 -2.506 7.248 1.00 89.44 86 GLN A C 1
ATOM 655 O O . GLN A 1 86 ? 1.969 -3.051 7.439 1.00 89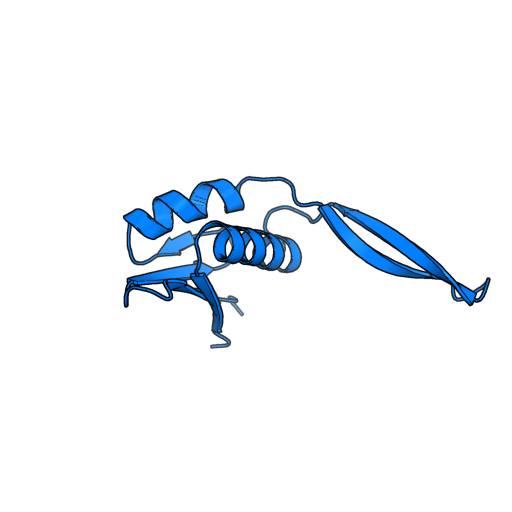.44 86 GLN A O 1
ATOM 660 N N 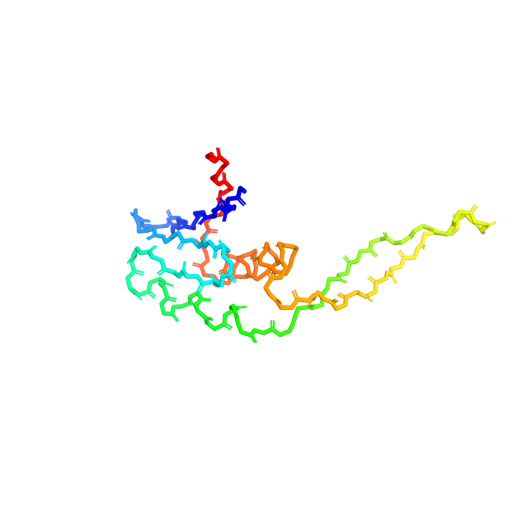. ILE A 1 87 ? 3.763 -2.661 6.129 1.00 88.69 87 ILE A N 1
ATOM 661 C CA . ILE A 1 87 ? 3.374 -3.554 5.028 1.00 88.69 87 ILE A CA 1
ATOM 662 C C . ILE A 1 87 ? 4.184 -4.838 5.112 1.00 88.69 87 ILE A C 1
ATOM 664 O O . ILE A 1 87 ? 5.395 -4.804 5.335 1.00 88.69 87 ILE A O 1
ATOM 668 N N . ARG A 1 88 ? 3.526 -5.968 4.869 1.00 85.50 88 ARG A N 1
ATOM 669 C CA . ARG A 1 88 ? 4.164 -7.263 4.640 1.00 85.50 88 ARG A CA 1
ATOM 670 C C . ARG A 1 88 ? 3.574 -7.900 3.388 1.00 85.50 88 ARG A C 1
ATOM 672 O O . ARG A 1 88 ? 2.356 -7.908 3.221 1.00 85.50 88 ARG A O 1
ATOM 679 N N . ALA A 1 89 ? 4.430 -8.426 2.517 1.00 79.06 89 ALA A N 1
ATOM 680 C CA . ALA A 1 89 ? 3.989 -9.275 1.416 1.00 79.06 89 ALA A CA 1
ATOM 681 C C . ALA A 1 89 ? 3.641 -10.662 1.975 1.00 79.06 89 ALA A C 1
ATOM 683 O O . ALA A 1 89 ? 4.452 -11.270 2.675 1.00 79.06 89 ALA A O 1
ATOM 684 N N . ASP A 1 90 ? 2.433 -11.135 1.691 1.00 70.94 90 ASP A N 1
ATOM 685 C CA . ASP A 1 90 ? 1.941 -12.462 2.053 1.00 70.94 90 ASP A CA 1
ATOM 686 C C . ASP A 1 90 ? 2.023 -13.356 0.807 1.00 70.94 90 ASP A C 1
ATOM 688 O O . ASP A 1 90 ? 1.110 -13.417 -0.024 1.00 70.94 90 ASP A O 1
ATOM 692 N N . LEU A 1 91 ? 3.191 -13.981 0.633 1.00 56.31 91 LEU A N 1
ATOM 693 C CA . LEU A 1 91 ? 3.461 -14.942 -0.434 1.00 56.31 91 LEU A CA 1
ATOM 694 C C . LEU A 1 91 ? 2.891 -16.298 0.002 1.00 56.31 91 LEU A C 1
ATOM 696 O O . LEU A 1 91 ? 3.550 -17.046 0.723 1.00 56.31 91 LEU A O 1
ATOM 700 N N . SER A 1 92 ? 1.650 -16.577 -0.404 1.00 51.72 92 SER A N 1
ATOM 701 C CA . SER A 1 92 ? 0.960 -17.855 -0.164 1.00 51.72 92 SER A CA 1
ATOM 702 C C . SER A 1 92 ? 0.902 -18.731 -1.408 1.00 51.72 92 SER A C 1
ATOM 704 O O . SER A 1 92 ? 0.787 -18.180 -2.529 1.00 51.72 92 SER A O 1
#

Foldseek 3Di:
DKKKKKKQAPVDRFIWMFIDPATDIDTDVVLCVLLVVLLPDFDWDWDFDADPVVRDIDIDIDTDDRSDPVSVVVSVVVSCVVRVIDMDIDDD

Radius of gyration: 15.3 Å; chains: 1; bounding box: 40×27×42 Å

Sequence (92 aa):
MSERFLLTHIASDRQVQVSLPGPALRGDPEICAKVEPFLREPVLSIRGSYDPRTGERGTSLQQLAVGSLPWLEECLCRAALALGLQIRADLS